Protein AF-W2F1K2-F1 (afdb_monomer_lite)

pLDDT: mean 91.31, std 6.11, range [66.81, 97.25]

Radius of gyration: 12.9 Å; chains: 1; bounding box: 28×25×28 Å

Foldseek 3Di:
DFDDPVQQVVVVVVPAFDHSQLSRQLVVQVVVLVVCCVPPVPVAPPVNSVVSNVVSCVVSGDD

Secondary structure (DSSP, 8-state):
-PPPHHHHHHHHHTT-S--HHHHHHHHHHHHHHHHHHHH-TTTS-HHHHHHHHHHHHHHHS--

Sequence (63 aa):
MYPSRGNVEFHLGTGLPGDATSVVLLYLALNWLILERLTLPEVIPGERVDELVAEAVRRIVPG

Structure (mmCIF, N/CA/C/O backbone):
data_AF-W2F1K2-F1
#
_entry.id   AF-W2F1K2-F1
#
loop_
_atom_site.group_PDB
_atom_site.id
_atom_site.type_symbol
_atom_site.label_atom_id
_atom_site.label_alt_id
_atom_site.label_comp_id
_atom_site.label_asym_id
_atom_site.label_entity_id
_atom_site.label_seq_id
_atom_site.pdbx_PDB_ins_code
_atom_site.Cartn_x
_atom_site.Cartn_y
_atom_site.Cartn_z
_atom_site.occupancy
_atom_site.B_iso_or_equiv
_atom_site.auth_seq_id
_atom_site.auth_comp_id
_atom_site.auth_asym_id
_atom_site.auth_atom_id
_atom_site.pdbx_PDB_model_num
ATOM 1 N N . MET A 1 1 ? 6.218 10.013 -2.936 1.00 66.81 1 MET A N 1
ATOM 2 C CA . MET A 1 1 ? 5.180 10.833 -2.259 1.00 66.81 1 MET A CA 1
ATOM 3 C C . MET A 1 1 ? 4.512 9.954 -1.207 1.00 66.81 1 MET A C 1
ATOM 5 O O . MET A 1 1 ? 4.537 8.756 -1.416 1.00 66.81 1 MET A O 1
ATOM 9 N N . TYR A 1 2 ? 4.024 10.464 -0.079 1.00 76.44 2 TYR A N 1
ATOM 10 C CA . TYR A 1 2 ? 3.275 9.695 0.940 1.00 76.44 2 TYR A CA 1
ATOM 11 C C . TYR A 1 2 ? 1.770 9.943 0.711 1.00 76.44 2 TYR A C 1
ATOM 13 O O . TYR A 1 2 ? 1.457 11.022 0.192 1.00 76.44 2 TYR A O 1
ATOM 21 N N . PRO A 1 3 ? 0.833 9.022 1.028 1.00 80.06 3 PRO A N 1
ATOM 22 C CA . PRO A 1 3 ? -0.586 9.318 0.848 1.00 80.06 3 PRO A CA 1
ATOM 23 C C . PRO A 1 3 ? -0.962 10.547 1.676 1.00 80.06 3 PRO A C 1
ATOM 25 O O . PRO A 1 3 ? -0.510 10.724 2.809 1.00 80.06 3 PRO A O 1
ATOM 28 N N . SER A 1 4 ? -1.766 11.431 1.088 1.00 85.94 4 SER A N 1
ATOM 29 C CA . SER A 1 4 ? -2.208 12.629 1.795 1.00 85.94 4 SER A CA 1
ATOM 30 C C . SER A 1 4 ? -3.091 12.236 2.981 1.00 85.94 4 SER A C 1
ATOM 32 O O . SER A 1 4 ? -3.769 11.204 2.960 1.00 85.94 4 SER A O 1
ATO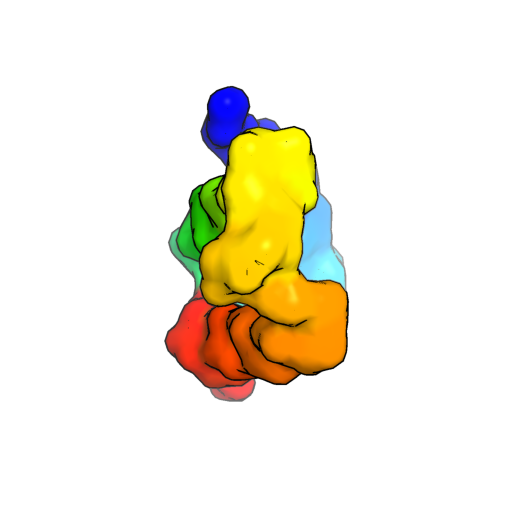M 34 N N . ARG A 1 5 ? -3.144 13.099 4.001 1.00 84.56 5 ARG A N 1
ATOM 35 C CA . ARG A 1 5 ? -4.092 12.933 5.111 1.00 84.56 5 ARG A CA 1
ATOM 36 C C . ARG A 1 5 ? -5.536 12.815 4.601 1.00 84.56 5 ARG A C 1
ATOM 38 O O . ARG A 1 5 ? -6.293 12.011 5.124 1.00 84.56 5 ARG A O 1
ATOM 45 N N . GLY A 1 6 ? -5.869 13.534 3.523 1.00 84.38 6 GLY A N 1
ATOM 46 C CA . GLY A 1 6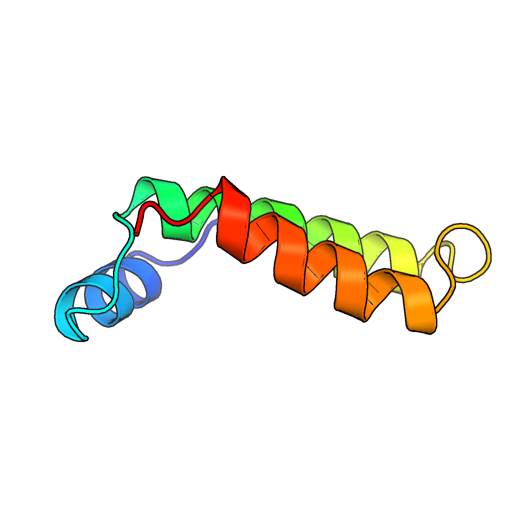 ? -7.179 13.472 2.873 1.00 84.38 6 GLY A CA 1
ATOM 47 C C . GLY A 1 6 ? -7.514 12.104 2.270 1.00 84.38 6 GLY A C 1
ATOM 48 O O . GLY A 1 6 ? -8.656 11.676 2.371 1.00 84.38 6 GLY A O 1
ATOM 49 N N . ASN A 1 7 ? -6.538 11.376 1.716 1.00 82.12 7 ASN A N 1
ATOM 50 C CA . ASN A 1 7 ? -6.776 10.022 1.196 1.00 82.12 7 ASN A CA 1
ATOM 51 C C . ASN A 1 7 ? -7.105 9.037 2.325 1.00 82.12 7 ASN A C 1
ATOM 53 O O . ASN A 1 7 ? -7.975 8.182 2.173 1.00 82.12 7 ASN A O 1
ATOM 57 N N . VAL A 1 8 ? -6.417 9.173 3.462 1.00 88.38 8 VAL A N 1
ATOM 58 C CA . VAL A 1 8 ? -6.668 8.352 4.653 1.00 88.38 8 VAL A CA 1
ATOM 59 C C . VAL A 1 8 ? -8.039 8.675 5.246 1.00 88.38 8 VAL A C 1
ATOM 61 O O . VAL A 1 8 ? -8.824 7.767 5.494 1.00 88.38 8 VAL A O 1
ATOM 64 N N . GLU A 1 9 ? -8.357 9.958 5.431 1.00 88.69 9 GLU A N 1
ATOM 65 C CA . GLU A 1 9 ? -9.653 10.398 5.967 1.00 88.69 9 GLU A CA 1
ATOM 66 C C . GLU A 1 9 ? -10.818 9.975 5.072 1.00 88.69 9 GLU A C 1
ATOM 68 O O . GLU A 1 9 ? -11.844 9.521 5.575 1.00 88.69 9 GLU A O 1
ATOM 73 N N . PHE A 1 10 ? -10.640 10.061 3.752 1.00 89.38 10 PHE A N 1
ATOM 74 C CA . PHE A 1 10 ? -11.621 9.576 2.792 1.00 89.38 10 PHE A CA 1
ATOM 75 C C . PHE A 1 10 ? -11.874 8.075 2.956 1.00 89.38 10 PHE A C 1
ATOM 77 O O . PHE A 1 10 ? -13.026 7.686 3.123 1.00 89.38 10 PHE A O 1
ATOM 84 N N . HIS A 1 11 ? -10.819 7.245 2.966 1.00 89.00 11 HIS A N 1
ATOM 85 C CA . HIS A 1 11 ? -10.944 5.792 3.149 1.00 89.00 11 HIS A CA 1
ATOM 86 C C . HIS A 1 11 ? -11.696 5.451 4.436 1.00 89.00 11 HIS A C 1
ATOM 88 O O . HIS A 1 11 ? -12.694 4.735 4.392 1.00 89.00 11 HIS A O 1
ATOM 94 N N . LEU A 1 12 ? -11.283 6.033 5.564 1.00 89.44 12 LEU A N 1
ATOM 95 C CA . LEU A 1 12 ? -11.928 5.795 6.858 1.00 89.44 12 LEU A CA 1
ATOM 96 C C . LEU A 1 12 ? -13.401 6.236 6.863 1.00 89.44 12 LEU A C 1
ATOM 98 O O . LEU A 1 12 ? -14.240 5.576 7.472 1.00 89.44 12 LEU A O 1
ATOM 102 N N . GLY A 1 13 ? -13.735 7.315 6.151 1.00 91.00 13 GLY A N 1
ATOM 103 C CA . GLY A 1 13 ? -15.109 7.792 5.994 1.00 91.00 13 GLY A CA 1
ATOM 104 C C . GLY A 1 13 ? -16.014 6.877 5.159 1.00 91.00 13 GLY A C 1
ATOM 105 O O . GLY A 1 13 ? -17.233 6.997 5.253 1.00 91.00 13 GLY A O 1
ATOM 106 N N . THR A 1 14 ? -15.455 5.958 4.362 1.00 91.12 14 THR A N 1
ATOM 107 C CA . THR A 1 14 ? -16.245 5.032 3.526 1.00 91.12 14 THR A CA 1
ATOM 108 C C . THR A 1 14 ? -16.813 3.835 4.290 1.00 91.12 14 THR A C 1
ATOM 110 O O . THR A 1 14 ? -17.734 3.186 3.797 1.00 91.12 14 THR A O 1
ATOM 113 N N . GLY A 1 15 ? -16.266 3.515 5.468 1.00 87.12 15 GLY A N 1
ATOM 114 C CA . GLY A 1 15 ? -16.616 2.302 6.213 1.00 87.12 15 GLY A CA 1
ATOM 115 C C . GLY A 1 15 ? -16.122 0.998 5.571 1.00 87.12 15 GLY A C 1
ATOM 116 O O . GLY A 1 15 ? -16.502 -0.078 6.031 1.00 87.12 15 GLY A O 1
ATOM 117 N N . LEU A 1 16 ? -15.293 1.073 4.521 1.00 90.56 16 LEU A N 1
ATOM 118 C CA . LEU A 1 16 ? -14.617 -0.095 3.962 1.00 90.56 16 LEU A CA 1
ATOM 119 C C . LEU A 1 16 ? -13.580 -0.649 4.955 1.00 90.56 16 LEU A C 1
ATOM 121 O O . LEU A 1 16 ? -13.018 0.120 5.741 1.00 90.56 16 LEU A O 1
ATOM 125 N N . PRO A 1 17 ? -13.290 -1.962 4.913 1.00 93.25 17 PRO A N 1
ATOM 126 C CA . PRO A 1 17 ? -12.289 -2.557 5.787 1.00 93.25 17 PRO A CA 1
ATOM 127 C C . PRO A 1 17 ? -10.888 -1.964 5.573 1.00 93.25 17 PRO A C 1
ATOM 129 O O . PRO A 1 17 ? -10.558 -1.438 4.505 1.00 93.25 17 PRO A O 1
ATOM 132 N N . GLY A 1 18 ? -10.045 -2.089 6.598 1.00 92.62 18 GLY A N 1
ATOM 133 C CA . GLY A 1 18 ? -8.684 -1.551 6.619 1.00 92.62 18 GLY A CA 1
ATOM 134 C C . GLY A 1 18 ? -8.577 -0.181 7.284 1.00 92.62 18 GLY A C 1
ATOM 135 O O . GLY A 1 18 ? -9.477 0.653 7.210 1.00 92.62 18 GLY A O 1
ATOM 136 N N . ASP A 1 19 ? -7.449 0.040 7.950 1.00 93.50 19 ASP A N 1
ATOM 137 C CA . ASP A 1 19 ? -7.168 1.256 8.706 1.00 93.50 19 ASP A CA 1
ATOM 138 C C . ASP A 1 19 ? -6.236 2.207 7.929 1.00 93.50 19 ASP A C 1
ATOM 140 O O . ASP A 1 19 ? -5.907 2.005 6.756 1.00 93.50 19 ASP A O 1
ATOM 144 N N . ALA A 1 20 ? -5.784 3.274 8.592 1.00 93.31 20 ALA A N 1
ATOM 145 C CA . ALA A 1 20 ? -4.819 4.201 8.008 1.00 93.31 20 ALA A CA 1
ATOM 146 C C . ALA A 1 20 ? -3.522 3.502 7.554 1.00 93.31 20 ALA A C 1
ATOM 148 O O . ALA A 1 20 ? -2.925 3.901 6.553 1.00 93.31 20 ALA A O 1
ATOM 149 N N . THR A 1 21 ? -3.100 2.451 8.260 1.00 94.62 21 THR A N 1
ATOM 150 C CA . THR A 1 21 ? -1.911 1.667 7.915 1.00 94.62 21 THR A CA 1
ATOM 151 C C . THR A 1 21 ? -2.150 0.868 6.639 1.00 94.62 21 THR A C 1
ATOM 153 O O . THR A 1 21 ? -1.298 0.896 5.749 1.00 94.62 21 THR A O 1
ATOM 156 N N . SER A 1 22 ? -3.317 0.232 6.492 1.00 95.00 22 SER A N 1
ATOM 157 C CA . SER A 1 22 ? -3.703 -0.470 5.263 1.00 95.00 22 SER A CA 1
ATOM 158 C C . SER A 1 22 ? -3.639 0.453 4.040 1.00 95.00 22 SER A C 1
ATOM 160 O O . SER A 1 22 ? -3.083 0.066 3.011 1.00 95.00 22 SER A O 1
ATOM 162 N N . VAL A 1 23 ? -4.118 1.699 4.157 1.00 94.12 23 VAL A N 1
ATOM 163 C CA . VAL A 1 23 ? -4.048 2.702 3.074 1.00 94.12 23 VAL A CA 1
ATOM 164 C C . VAL A 1 23 ? -2.602 3.009 2.688 1.00 94.12 23 VAL A C 1
ATOM 166 O O . VAL A 1 23 ? -2.267 3.050 1.504 1.00 94.12 23 VAL A O 1
ATOM 169 N N . VAL A 1 24 ? -1.729 3.217 3.676 1.00 94.44 24 VAL A N 1
ATOM 170 C CA . VAL A 1 24 ? -0.314 3.532 3.438 1.00 94.44 24 VAL A CA 1
ATOM 171 C C . VAL A 1 24 ? 0.411 2.361 2.786 1.00 94.44 24 VAL A C 1
ATOM 173 O O . VAL A 1 24 ? 1.143 2.562 1.816 1.00 94.44 24 VAL A O 1
ATOM 176 N N . LEU A 1 25 ? 0.189 1.140 3.269 1.00 96.00 25 LEU A N 1
ATOM 177 C CA . LEU A 1 25 ? 0.810 -0.059 2.714 1.00 96.00 25 LEU A CA 1
ATOM 178 C C . LEU A 1 25 ? 0.357 -0.320 1.275 1.00 96.00 25 LEU A C 1
ATOM 180 O O . LEU A 1 25 ? 1.205 -0.553 0.414 1.00 96.00 25 LEU A O 1
ATOM 184 N N . LEU A 1 26 ? -0.945 -0.210 0.987 1.00 95.56 26 LEU A N 1
ATOM 185 C CA . LEU A 1 26 ? -1.458 -0.324 -0.381 1.00 95.56 26 LEU A CA 1
ATOM 186 C C . LEU A 1 26 ? -0.868 0.752 -1.287 1.00 95.56 26 LEU A C 1
ATOM 188 O O . LEU A 1 26 ? -0.397 0.450 -2.379 1.00 95.56 26 LEU A O 1
ATOM 192 N N . TYR A 1 27 ? -0.835 2.000 -0.826 1.00 94.75 27 TYR A N 1
ATOM 193 C CA . TYR A 1 27 ? -0.244 3.093 -1.582 1.00 94.75 27 TYR A CA 1
ATOM 194 C C . TYR A 1 27 ? 1.230 2.821 -1.935 1.00 94.75 27 TYR A C 1
ATOM 196 O O . TYR A 1 27 ? 1.646 3.054 -3.069 1.00 94.75 27 TYR A O 1
ATOM 204 N N . LEU A 1 28 ? 2.034 2.329 -0.989 1.00 96.00 28 LEU A N 1
ATOM 205 C CA . LEU A 1 28 ? 3.447 2.028 -1.235 1.00 96.00 28 LEU A CA 1
ATOM 206 C C . LEU A 1 28 ? 3.612 0.847 -2.199 1.00 96.00 28 LEU A C 1
ATOM 208 O O . LEU A 1 28 ? 4.377 0.950 -3.158 1.00 96.00 28 LEU A O 1
ATOM 212 N N . ALA A 1 29 ? 2.868 -0.239 -1.977 1.00 96.31 29 ALA A N 1
ATOM 213 C CA . ALA A 1 29 ? 2.932 -1.438 -2.805 1.00 96.31 29 ALA A CA 1
ATOM 214 C C . ALA A 1 29 ? 2.514 -1.156 -4.255 1.00 96.31 29 ALA A C 1
ATOM 216 O O . ALA A 1 29 ? 3.229 -1.514 -5.190 1.00 96.31 29 ALA A O 1
ATOM 217 N N . LEU A 1 30 ? 1.384 -0.470 -4.448 1.00 95.88 30 LEU A N 1
ATOM 218 C CA . LEU A 1 30 ? 0.859 -0.171 -5.778 1.00 95.88 30 LEU A CA 1
ATOM 219 C C . LEU A 1 30 ? 1.732 0.839 -6.522 1.00 95.88 30 LEU A C 1
ATOM 221 O O . LEU A 1 30 ? 1.953 0.674 -7.717 1.00 95.88 30 LEU A O 1
ATOM 225 N N . ASN A 1 31 ? 2.295 1.838 -5.837 1.00 95.75 31 ASN A N 1
ATOM 226 C CA . ASN A 1 31 ? 3.242 2.746 -6.485 1.00 95.75 31 ASN A CA 1
ATOM 227 C C . ASN A 1 31 ? 4.514 2.035 -6.936 1.00 95.75 31 ASN A C 1
ATOM 229 O O . ASN A 1 31 ? 5.002 2.328 -8.024 1.00 95.75 31 ASN A O 1
ATOM 233 N N . TRP A 1 32 ? 5.041 1.101 -6.138 1.00 94.75 32 TRP A N 1
ATOM 234 C CA . TRP A 1 32 ? 6.180 0.303 -6.580 1.00 94.75 32 TRP A CA 1
ATOM 235 C C . TRP A 1 32 ? 5.819 -0.564 -7.789 1.00 94.75 32 TRP A C 1
ATOM 237 O O . TRP A 1 32 ? 6.556 -0.577 -8.766 1.00 94.75 32 TRP A O 1
ATOM 247 N N . LEU A 1 33 ? 4.649 -1.211 -7.777 1.00 95.25 33 LEU A N 1
ATOM 248 C CA . LEU A 1 33 ? 4.173 -2.025 -8.898 1.00 95.25 33 LEU A CA 1
ATOM 249 C C . LEU A 1 33 ? 3.994 -1.207 -10.189 1.00 95.25 33 LEU A C 1
ATOM 251 O O . LEU A 1 33 ? 4.350 -1.673 -11.271 1.00 95.25 33 LEU A O 1
ATOM 255 N N . ILE A 1 34 ? 3.478 0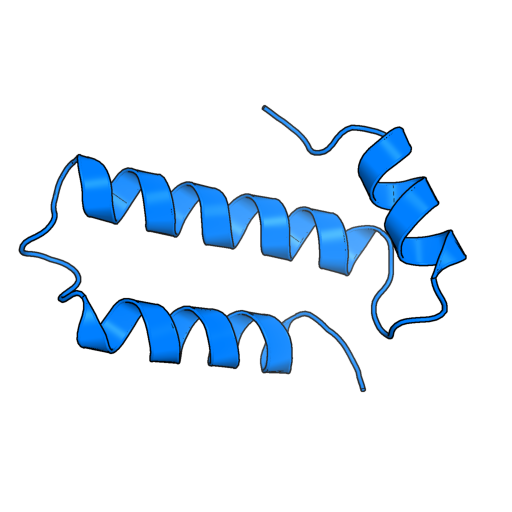.021 -10.079 1.00 94.25 34 ILE A N 1
ATOM 256 C CA . ILE A 1 34 ? 3.369 0.960 -11.202 1.00 94.25 34 ILE A CA 1
ATOM 257 C C . ILE A 1 34 ? 4.760 1.336 -11.716 1.00 94.25 34 ILE A C 1
ATOM 259 O O . ILE A 1 34 ? 4.998 1.256 -12.919 1.00 94.25 34 ILE A O 1
ATOM 263 N N . LEU A 1 35 ? 5.677 1.733 -10.825 1.00 95.62 35 LEU A N 1
ATOM 264 C CA . LEU A 1 35 ? 7.043 2.095 -11.207 1.00 95.62 35 LEU A CA 1
ATOM 265 C C . LEU A 1 35 ? 7.746 0.938 -11.919 1.00 95.62 35 LEU A C 1
ATOM 267 O O . LEU A 1 35 ? 8.253 1.142 -13.017 1.00 95.62 35 LEU A O 1
ATOM 271 N N . GLU A 1 36 ? 7.686 -0.269 -11.359 1.00 95.38 36 GLU A N 1
ATOM 272 C CA . GLU A 1 36 ? 8.277 -1.474 -11.943 1.00 95.38 36 GLU A CA 1
ATOM 273 C C . GLU A 1 36 ? 7.727 -1.740 -13.352 1.00 95.38 36 GLU A C 1
ATOM 275 O O . GLU A 1 36 ? 8.492 -1.972 -14.282 1.00 95.38 36 GLU A O 1
ATOM 280 N N . ARG A 1 37 ? 6.406 -1.625 -13.560 1.00 93.25 37 ARG A N 1
ATOM 281 C CA . ARG A 1 37 ? 5.792 -1.804 -14.889 1.00 93.25 37 ARG A CA 1
ATOM 282 C C . ARG A 1 37 ? 6.190 -0.730 -15.896 1.00 93.25 37 ARG A C 1
ATOM 284 O O . ARG A 1 37 ? 6.175 -1.006 -17.093 1.00 93.25 37 ARG A O 1
ATOM 291 N N . LEU A 1 38 ? 6.512 0.477 -15.438 1.00 94.50 38 LEU A N 1
ATOM 292 C CA . LEU A 1 38 ? 6.950 1.570 -16.304 1.00 94.50 38 LEU A CA 1
ATOM 293 C C . LEU A 1 38 ? 8.439 1.483 -16.649 1.00 94.50 38 LEU A C 1
ATOM 295 O O . LEU A 1 38 ? 8.823 1.917 -17.732 1.00 94.50 38 LEU A O 1
ATOM 299 N N . THR A 1 39 ? 9.273 0.948 -15.754 1.00 95.19 39 THR A N 1
ATOM 300 C CA . THR A 1 39 ? 10.729 0.900 -15.955 1.00 95.19 39 THR A CA 1
ATOM 301 C C . THR A 1 39 ? 11.238 -0.450 -16.447 1.00 95.19 39 THR A C 1
ATOM 303 O O . THR A 1 39 ? 12.250 -0.474 -17.139 1.00 95.19 39 THR A O 1
ATOM 306 N N . LEU A 1 40 ? 10.571 -1.549 -16.083 1.00 94.75 40 LEU A N 1
ATOM 307 C CA . LEU A 1 40 ? 10.984 -2.938 -16.327 1.00 94.75 40 LEU A CA 1
ATOM 308 C C . LEU A 1 40 ? 9.768 -3.831 -16.682 1.00 94.75 40 LEU A C 1
ATOM 310 O O . LEU A 1 40 ? 9.470 -4.807 -15.984 1.00 94.75 40 LEU A O 1
ATOM 314 N N . PRO A 1 41 ? 9.011 -3.512 -17.749 1.00 90.94 41 PRO A N 1
ATOM 315 C CA . PRO A 1 41 ? 7.757 -4.197 -18.085 1.00 90.94 41 PRO A CA 1
ATOM 316 C C . PRO A 1 41 ? 7.904 -5.705 -18.350 1.00 90.94 41 PRO A C 1
ATOM 318 O O . PRO A 1 41 ? 6.923 -6.441 -18.230 1.00 90.94 41 PRO A O 1
ATOM 321 N N . GLU A 1 42 ? 9.097 -6.168 -18.710 1.00 92.12 42 GLU A N 1
ATOM 322 C CA . GLU A 1 42 ? 9.436 -7.571 -18.940 1.00 92.12 42 GLU A CA 1
ATOM 323 C C . GLU A 1 42 ? 9.594 -8.393 -17.652 1.00 92.12 42 GLU A C 1
ATOM 325 O O . GLU A 1 42 ? 9.437 -9.612 -17.687 1.00 92.12 42 GLU A O 1
ATOM 330 N N . VAL A 1 43 ? 9.867 -7.749 -16.511 1.00 92.31 43 VAL A N 1
ATOM 331 C CA . VAL A 1 43 ? 10.051 -8.430 -15.217 1.00 92.31 43 VAL A CA 1
ATOM 332 C C . VAL A 1 43 ? 8.705 -8.858 -14.634 1.00 92.31 43 VAL A C 1
ATOM 334 O O . VAL A 1 43 ? 8.579 -9.951 -14.075 1.00 92.31 43 VAL A O 1
ATOM 337 N N . ILE A 1 44 ? 7.681 -8.014 -14.791 1.00 88.00 44 ILE A N 1
ATOM 338 C CA . ILE A 1 44 ? 6.313 -8.296 -14.349 1.00 88.00 44 ILE A CA 1
ATOM 339 C C . ILE A 1 44 ? 5.369 -8.201 -15.554 1.00 88.00 44 ILE A C 1
ATOM 341 O O . ILE A 1 44 ? 4.986 -7.095 -15.954 1.00 88.00 44 ILE A O 1
ATOM 345 N N . PRO A 1 45 ? 4.951 -9.346 -16.125 1.00 87.06 45 PRO A N 1
ATOM 346 C CA . PRO A 1 45 ? 3.939 -9.385 -17.175 1.00 87.06 45 PRO A CA 1
ATOM 347 C C . PRO A 1 45 ? 2.616 -8.761 -16.720 1.00 87.06 45 PRO A C 1
ATOM 349 O O . PRO A 1 45 ? 2.265 -8.824 -15.542 1.00 87.06 45 PRO A O 1
ATOM 352 N N . GLY A 1 46 ? 1.857 -8.189 -17.659 1.00 85.62 46 GLY A N 1
ATOM 353 C CA . GLY A 1 46 ? 0.602 -7.487 -17.355 1.00 85.62 46 GLY A CA 1
ATOM 354 C C . GLY A 1 46 ? -0.427 -8.359 -16.630 1.00 85.62 46 GLY A C 1
ATOM 355 O O . GLY A 1 46 ? -0.988 -7.926 -15.635 1.00 85.62 46 GLY A O 1
ATOM 356 N N . GLU A 1 47 ? -0.589 -9.610 -17.057 1.00 87.94 47 GLU A N 1
ATOM 357 C CA . GLU A 1 47 ? -1.468 -10.602 -16.414 1.00 87.94 47 GLU A CA 1
ATOM 358 C C . GLU A 1 47 ? -1.136 -10.846 -14.932 1.00 87.94 47 GLU A C 1
ATOM 360 O O . GLU A 1 47 ? -2.025 -11.036 -14.107 1.00 87.94 47 GLU A O 1
ATOM 365 N N . ARG A 1 48 ? 0.146 -10.748 -14.562 1.00 92.12 48 ARG A N 1
ATOM 366 C CA . ARG A 1 48 ? 0.603 -10.933 -13.182 1.00 92.12 48 ARG A CA 1
ATOM 367 C C . ARG A 1 48 ? 0.337 -9.710 -12.303 1.00 92.12 48 ARG A C 1
ATOM 369 O O . ARG A 1 48 ? 0.301 -9.836 -11.082 1.00 92.12 48 ARG A O 1
ATOM 376 N N . VAL A 1 49 ? 0.152 -8.527 -12.894 1.00 93.69 49 VAL A N 1
ATOM 377 C CA . VAL A 1 49 ? -0.168 -7.295 -12.154 1.00 93.69 49 VAL A CA 1
ATOM 378 C C . VAL A 1 49 ? -1.519 -7.436 -11.464 1.00 93.69 49 VAL A C 1
ATOM 380 O O . VAL A 1 49 ? -1.608 -7.169 -10.268 1.00 93.69 49 VAL A O 1
ATOM 383 N N . ASP A 1 50 ? -2.538 -7.907 -12.180 1.00 93.25 50 ASP A N 1
ATOM 384 C CA . ASP A 1 50 ? -3.897 -8.033 -11.642 1.00 93.25 50 ASP A CA 1
ATOM 385 C C . ASP A 1 50 ? -3.944 -9.001 -10.450 1.00 93.25 50 ASP A C 1
ATOM 387 O O . ASP A 1 50 ? -4.545 -8.706 -9.412 1.00 93.25 50 ASP A O 1
ATOM 391 N N . GLU A 1 51 ? -3.230 -10.125 -10.552 1.00 96.00 51 GLU A N 1
ATOM 392 C CA . GLU A 1 51 ? -3.089 -11.095 -9.463 1.00 96.00 51 GLU A CA 1
ATOM 393 C C . GLU A 1 51 ? -2.397 -10.490 -8.234 1.00 96.00 51 GLU A C 1
ATOM 395 O O . GLU A 1 51 ? -2.856 -10.675 -7.103 1.00 96.00 51 GLU A O 1
ATOM 400 N N . LEU A 1 52 ? -1.309 -9.742 -8.447 1.00 96.31 52 LEU A N 1
ATOM 401 C CA . LEU A 1 52 ? -0.558 -9.091 -7.374 1.00 96.31 52 LEU A CA 1
ATOM 402 C C . LEU A 1 52 ? -1.376 -8.002 -6.680 1.00 96.31 52 LEU A C 1
ATOM 404 O O . LEU A 1 52 ? -1.316 -7.896 -5.456 1.00 96.31 52 LEU A O 1
ATOM 408 N N . VAL A 1 53 ? -2.161 -7.224 -7.429 1.00 96.31 53 VAL A N 1
ATOM 409 C CA . VAL A 1 53 ? -3.071 -6.221 -6.860 1.00 96.31 53 VAL A CA 1
ATOM 410 C C . VAL A 1 53 ? -4.117 -6.899 -5.979 1.00 96.31 53 VAL A C 1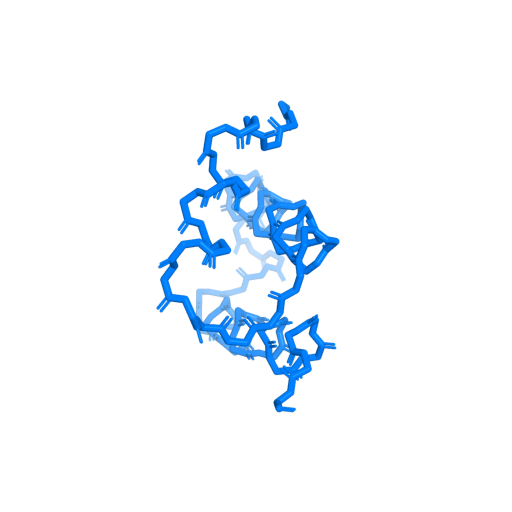
ATOM 412 O O . VAL A 1 53 ? -4.290 -6.508 -4.823 1.00 96.31 53 VAL A O 1
ATOM 415 N N . ALA A 1 54 ? -4.780 -7.942 -6.486 1.00 96.12 54 ALA A N 1
ATOM 416 C CA . ALA A 1 54 ? -5.795 -8.665 -5.728 1.00 96.12 54 ALA A CA 1
ATOM 417 C C . ALA A 1 54 ? -5.220 -9.272 -4.437 1.00 96.12 54 ALA A C 1
ATOM 419 O O . ALA A 1 54 ? -5.848 -9.215 -3.378 1.00 96.12 54 ALA A O 1
ATOM 420 N N . GLU A 1 55 ? -4.009 -9.822 -4.509 1.00 97.25 55 GLU A N 1
ATOM 421 C CA . GLU A 1 55 ? -3.358 -10.432 -3.357 1.00 97.25 55 GLU A CA 1
ATOM 422 C C . GLU A 1 55 ? -2.824 -9.408 -2.350 1.00 97.25 55 GLU A C 1
ATOM 424 O O . GLU A 1 55 ? -2.903 -9.639 -1.143 1.00 97.25 55 GLU A O 1
ATOM 429 N N . ALA A 1 56 ? -2.349 -8.251 -2.815 1.00 97.00 56 ALA A N 1
ATOM 430 C CA . ALA A 1 56 ? -1.984 -7.142 -1.944 1.00 97.00 56 ALA A CA 1
ATOM 431 C C . ALA A 1 56 ? -3.193 -6.673 -1.123 1.00 97.00 56 ALA A C 1
ATOM 433 O O . ALA A 1 56 ? -3.086 -6.557 0.096 1.00 97.00 56 ALA A O 1
ATOM 434 N N . VAL A 1 57 ? -4.358 -6.489 -1.756 1.00 95.94 57 VAL A N 1
ATOM 435 C CA . VAL A 1 57 ? -5.596 -6.119 -1.051 1.00 95.94 57 VAL A CA 1
ATOM 436 C C . VAL A 1 57 ? -5.974 -7.178 -0.019 1.00 95.94 57 VAL A C 1
ATOM 438 O O . VAL A 1 57 ? -6.120 -6.837 1.151 1.00 95.94 57 VAL A O 1
ATOM 441 N N . ARG A 1 58 ? -6.049 -8.460 -0.408 1.00 95.94 58 ARG A N 1
ATOM 442 C CA . ARG A 1 58 ? -6.415 -9.558 0.509 1.00 95.94 58 ARG A CA 1
ATOM 443 C C . ARG A 1 58 ? -5.511 -9.669 1.737 1.00 95.94 58 ARG A C 1
ATOM 445 O O . ARG A 1 58 ? -5.976 -10.093 2.788 1.00 95.94 58 ARG A O 1
ATOM 452 N N . ARG A 1 59 ? -4.222 -9.346 1.604 1.00 95.88 59 ARG A N 1
ATOM 453 C CA . ARG A 1 59 ? -3.241 -9.481 2.695 1.00 95.88 59 ARG A CA 1
ATOM 454 C C . ARG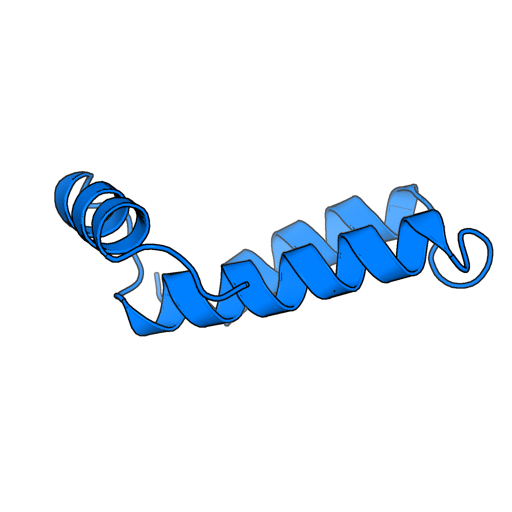 A 1 59 ? -3.108 -8.236 3.563 1.00 95.88 59 ARG A C 1
ATOM 456 O O . ARG A 1 59 ? -2.763 -8.360 4.732 1.00 95.88 59 ARG A O 1
ATOM 463 N N . ILE A 1 60 ? -3.303 -7.051 2.990 1.00 96.31 60 ILE A N 1
ATOM 464 C CA . ILE A 1 60 ? -3.065 -5.768 3.670 1.00 96.31 60 ILE A CA 1
ATOM 465 C C . ILE A 1 60 ? -4.343 -5.230 4.316 1.00 96.31 60 ILE A C 1
ATOM 467 O O . ILE A 1 60 ? -4.281 -4.530 5.330 1.00 96.31 60 ILE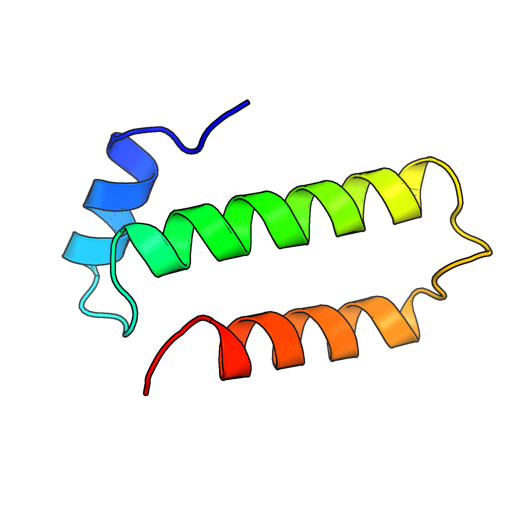 A O 1
ATOM 471 N N . VAL A 1 61 ? -5.496 -5.528 3.722 1.00 94.25 61 VAL A N 1
ATOM 472 C CA . VAL A 1 61 ? -6.794 -5.106 4.230 1.00 94.25 61 VAL A CA 1
ATOM 473 C C . VAL A 1 61 ? -7.378 -6.257 5.051 1.00 94.25 61 VAL A C 1
ATOM 475 O O . VAL A 1 61 ? -7.766 -7.268 4.465 1.00 94.25 61 VAL A O 1
ATOM 478 N N . PRO A 1 62 ? -7.426 -6.154 6.392 1.00 81.62 62 PRO A N 1
ATOM 479 C CA . PRO A 1 62 ? -8.142 -7.130 7.205 1.00 81.62 62 PRO A CA 1
ATOM 480 C C . PRO A 1 62 ? -9.633 -7.107 6.843 1.00 81.62 62 PRO A C 1
ATOM 482 O O . PRO A 1 62 ? -10.199 -6.028 6.662 1.00 81.62 62 PRO A O 1
ATOM 485 N N . GLY A 1 63 ? -10.225 -8.295 6.697 1.00 71.19 63 GLY A N 1
ATOM 486 C CA . GLY A 1 63 ? -11.656 -8.484 6.432 1.00 71.19 63 GLY A CA 1
ATOM 487 C C . GLY A 1 63 ? -12.529 -8.287 7.661 1.00 71.19 63 GLY A C 1
ATOM 488 O O . GLY A 1 63 ? -12.025 -8.513 8.785 1.00 71.19 63 GLY A O 1
#